Protein AF-A0A067PT01-F1 (afdb_monomer)

Secondary structure (DSSP, 8-state):
------SS----TTSSPPPHHHHHHHHHHHHHHHHHHHHHHHHHHHHHTT-TTT--TTTEEEEEEEEE-GGGTT-GGGSEEEEEEEEEEHHHHHTT-HHHHHHHHHHHHHHHHHHHHHHHH-TTEEEEEEEEEE-SS-EEEEEEEEESS---------------

Structure (mmCIF, N/CA/C/O backbone):
data_AF-A0A067PT01-F1
#
_entry.id   AF-A0A067PT01-F1
#
loop_
_atom_site.group_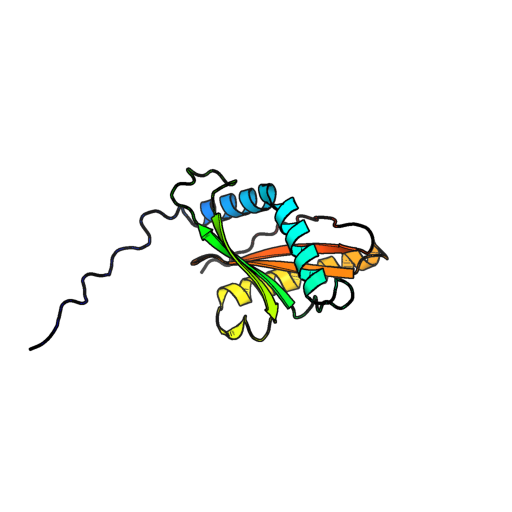PDB
_atom_site.id
_atom_site.type_symbol
_atom_site.label_atom_id
_atom_site.label_alt_id
_atom_site.label_comp_id
_atom_site.label_asym_id
_atom_site.label_entity_id
_atom_site.label_seq_id
_atom_site.pdbx_PDB_ins_code
_atom_site.Cartn_x
_atom_site.Cartn_y
_atom_site.Cartn_z
_atom_site.occupancy
_atom_site.B_iso_or_equiv
_atom_site.auth_seq_id
_atom_site.auth_comp_id
_atom_site.auth_asym_id
_atom_site.auth_atom_id
_atom_site.pdbx_PDB_model_num
ATOM 1 N N . MET A 1 1 ? 34.389 -35.225 -18.100 1.00 42.53 1 MET A N 1
ATOM 2 C CA . MET A 1 1 ? 33.562 -35.031 -16.889 1.00 42.53 1 MET A CA 1
ATOM 3 C C . MET A 1 1 ? 34.257 -33.937 -16.102 1.00 42.53 1 MET A C 1
ATOM 5 O O . MET A 1 1 ? 35.426 -34.125 -15.822 1.00 42.53 1 MET A O 1
ATOM 9 N N . THR A 1 2 ? 33.709 -32.759 -15.836 1.00 42.66 2 THR A N 1
ATOM 10 C CA . THR A 1 2 ? 32.320 -32.279 -15.850 1.00 42.66 2 THR A CA 1
ATOM 11 C C . THR A 1 2 ? 32.397 -30.751 -15.731 1.00 42.66 2 THR A C 1
ATOM 13 O O . THR A 1 2 ? 33.238 -30.270 -14.986 1.00 42.66 2 THR A O 1
ATOM 16 N N . THR A 1 3 ? 31.525 -30.059 -16.472 1.00 45.91 3 THR A N 1
ATOM 17 C CA . THR A 1 3 ? 30.964 -28.715 -16.203 1.00 45.91 3 THR A CA 1
ATOM 18 C C . THR A 1 3 ? 31.898 -27.576 -15.783 1.00 45.91 3 THR A C 1
ATOM 20 O O . THR A 1 3 ? 32.173 -27.431 -14.604 1.00 45.91 3 THR A O 1
ATOM 23 N N . ASP A 1 4 ? 32.181 -26.680 -16.734 1.00 39.34 4 ASP A N 1
ATOM 24 C CA . ASP A 1 4 ? 32.292 -25.233 -16.493 1.00 39.34 4 ASP A CA 1
ATOM 25 C C . ASP A 1 4 ? 31.555 -24.511 -17.636 1.00 39.34 4 ASP A C 1
ATOM 27 O O . ASP A 1 4 ? 32.138 -24.136 -18.651 1.00 39.34 4 ASP A O 1
ATOM 31 N N . VAL A 1 5 ? 30.224 -24.417 -17.526 1.00 47.81 5 VAL A N 1
ATOM 32 C CA . VAL A 1 5 ? 29.365 -23.640 -18.447 1.00 47.81 5 VAL A CA 1
ATOM 33 C C . VAL A 1 5 ? 28.308 -22.861 -17.649 1.00 47.81 5 VAL A C 1
ATOM 35 O O . VAL A 1 5 ? 27.150 -22.781 -18.043 1.00 47.81 5 VAL A O 1
ATOM 38 N N . GLU A 1 6 ? 28.685 -22.285 -16.506 1.00 42.69 6 GLU A N 1
ATOM 39 C CA . GLU A 1 6 ? 27.774 -21.450 -15.699 1.00 42.69 6 GLU A CA 1
ATOM 40 C C . GLU A 1 6 ? 28.255 -20.004 -15.499 1.00 42.69 6 GLU A C 1
ATOM 42 O O . GLU A 1 6 ? 27.718 -19.293 -14.662 1.00 42.69 6 GLU A O 1
ATOM 47 N N . ASP A 1 7 ? 29.171 -19.510 -16.338 1.00 39.69 7 ASP A N 1
ATOM 48 C CA . ASP A 1 7 ? 29.594 -18.093 -16.329 1.00 39.69 7 ASP A CA 1
ATOM 49 C C . ASP A 1 7 ? 28.977 -17.247 -17.465 1.00 39.69 7 ASP A C 1
ATOM 51 O O . ASP A 1 7 ? 29.416 -16.137 -17.761 1.00 39.69 7 ASP A O 1
ATOM 55 N N . ALA A 1 8 ? 27.907 -17.738 -18.103 1.00 39.78 8 ALA A N 1
ATOM 56 C CA . ALA A 1 8 ? 27.233 -17.057 -19.219 1.00 39.78 8 ALA A CA 1
ATOM 57 C C . ALA A 1 8 ? 25.868 -16.428 -18.867 1.00 39.78 8 ALA A C 1
ATOM 59 O O . ALA A 1 8 ? 25.123 -16.045 -19.769 1.00 39.78 8 ALA A O 1
ATOM 60 N N . LEU A 1 9 ? 25.523 -16.287 -17.580 1.00 41.69 9 LEU A N 1
ATOM 61 C CA . LEU A 1 9 ? 24.242 -15.700 -17.146 1.00 41.69 9 LEU A CA 1
ATOM 62 C C . LEU A 1 9 ? 24.373 -14.384 -16.368 1.00 41.69 9 LEU A C 1
ATOM 64 O O . LEU A 1 9 ? 23.405 -13.907 -15.783 1.00 41.69 9 LEU A O 1
ATOM 68 N N . GLY A 1 10 ? 25.511 -13.697 -16.492 1.00 37.97 10 GLY A N 1
ATOM 69 C CA . GLY A 1 10 ? 25.640 -12.266 -16.183 1.00 37.97 10 GLY A CA 1
ATOM 70 C C . GLY A 1 10 ? 24.893 -11.354 -17.172 1.00 37.97 10 GLY A C 1
ATOM 71 O O . GLY A 1 10 ? 25.336 -10.239 -17.452 1.00 37.97 10 GLY A O 1
ATOM 72 N N . VAL A 1 11 ? 23.782 -11.825 -17.750 1.00 43.00 11 VAL A N 1
ATOM 73 C CA . VAL A 1 11 ? 22.896 -11.028 -18.598 1.00 43.00 11 VAL A CA 1
ATOM 74 C C . VAL A 1 11 ? 22.219 -10.001 -17.698 1.00 43.00 11 VAL A C 1
ATOM 76 O O . VAL A 1 11 ? 21.258 -10.284 -16.994 1.00 43.00 11 VAL A O 1
ATOM 79 N N . SER A 1 12 ? 22.787 -8.799 -17.717 1.00 44.78 12 SER A N 1
ATOM 80 C CA . SER A 1 12 ? 22.242 -7.533 -17.235 1.00 44.78 12 SER A CA 1
ATOM 81 C C . SER A 1 12 ? 20.708 -7.467 -17.376 1.00 44.78 12 SER A C 1
ATOM 83 O O . SER A 1 12 ? 20.174 -7.026 -18.392 1.00 44.78 12 SER A O 1
ATOM 85 N N . LEU A 1 13 ? 19.999 -7.823 -16.296 1.00 48.72 13 LEU A N 1
ATOM 86 C CA . LEU A 1 13 ? 18.562 -7.570 -16.071 1.00 48.72 13 LEU A CA 1
ATOM 87 C C . LEU A 1 13 ? 18.219 -6.062 -16.047 1.00 48.72 13 LEU A C 1
ATOM 89 O O . LEU A 1 13 ? 17.074 -5.669 -15.855 1.00 48.72 13 LEU A O 1
ATOM 93 N N . SER A 1 14 ? 19.211 -5.194 -16.249 1.00 51.16 14 SER A N 1
ATOM 94 C CA . SER A 1 14 ? 19.098 -3.737 -16.240 1.00 51.16 14 SER A CA 1
ATOM 95 C C . SER A 1 14 ? 18.864 -3.103 -17.618 1.00 51.16 14 SER A C 1
ATOM 97 O O . SER A 1 14 ? 18.621 -1.898 -17.688 1.00 51.16 14 SER A O 1
ATOM 99 N N . ARG A 1 15 ? 18.873 -3.863 -18.724 1.00 49.50 15 ARG A N 1
ATOM 100 C CA . ARG A 1 15 ? 18.482 -3.335 -20.045 1.00 49.50 15 ARG A CA 1
ATOM 101 C C . ARG A 1 15 ? 16.957 -3.291 -20.182 1.00 49.50 15 ARG A C 1
ATOM 103 O O . ARG A 1 15 ? 16.355 -4.219 -20.704 1.00 49.50 15 ARG A O 1
ATOM 110 N N . GLY A 1 16 ? 16.341 -2.197 -19.734 1.00 66.75 16 GLY A N 1
ATOM 111 C CA . GLY A 1 16 ? 14.944 -1.880 -20.073 1.00 66.75 16 GLY A CA 1
ATOM 112 C C . GLY A 1 16 ? 14.089 -1.308 -18.945 1.00 66.75 16 GLY A C 1
ATOM 113 O O . GLY A 1 16 ? 12.966 -0.881 -19.209 1.00 66.75 16 GLY A O 1
ATOM 114 N N . LEU A 1 17 ? 14.583 -1.281 -17.704 1.00 77.19 17 LEU A N 1
ATOM 115 C CA . LEU A 1 17 ? 13.906 -0.569 -16.620 1.00 77.19 17 LEU A CA 1
ATOM 116 C C . LEU A 1 17 ? 14.277 0.923 -16.680 1.00 77.19 17 LEU A C 1
ATOM 118 O O . LEU A 1 17 ? 15.471 1.235 -16.654 1.00 77.19 17 LEU A O 1
ATOM 122 N N . PRO A 1 18 ? 13.303 1.852 -16.719 1.00 84.06 18 PRO A N 1
ATOM 123 C CA . PRO A 1 18 ? 13.604 3.280 -16.662 1.00 84.06 18 PRO A CA 1
ATOM 124 C C . PRO A 1 18 ? 14.283 3.612 -15.328 1.00 84.06 18 PRO A C 1
ATOM 126 O O . PRO A 1 18 ? 14.071 2.877 -14.365 1.00 84.06 18 PRO A O 1
ATOM 129 N N . PRO A 1 19 ? 15.095 4.675 -15.211 1.00 88.94 19 PRO A N 1
ATOM 130 C CA . PRO A 1 19 ? 15.783 5.030 -13.969 1.00 88.94 19 PRO A CA 1
ATOM 131 C C . PRO A 1 19 ? 14.860 5.083 -12.741 1.00 88.94 19 PRO A C 1
ATOM 133 O O . PRO A 1 19 ? 13.682 5.422 -12.841 1.00 88.94 19 PRO A O 1
ATOM 136 N N . LEU A 1 20 ? 15.405 4.831 -11.544 1.00 86.31 20 LEU A N 1
ATOM 137 C CA . LEU A 1 20 ? 14.628 4.779 -10.291 1.00 86.31 20 LEU A CA 1
ATOM 138 C C . LEU A 1 20 ? 13.736 6.012 -10.072 1.00 86.31 20 LEU A C 1
ATOM 140 O O . LEU A 1 20 ? 12.613 5.890 -9.588 1.00 86.31 20 LEU A O 1
ATOM 144 N N . LYS A 1 21 ? 14.233 7.205 -10.420 1.00 88.31 21 LYS A N 1
ATOM 145 C CA . LYS A 1 21 ? 13.472 8.459 -10.320 1.00 88.31 21 LYS A CA 1
ATOM 146 C C . LYS A 1 21 ? 12.235 8.448 -11.223 1.00 88.31 21 LYS A C 1
ATOM 148 O O . LYS A 1 21 ? 11.164 8.845 -10.785 1.00 88.31 21 LYS A O 1
ATOM 153 N N . GLU A 1 22 ? 12.374 7.963 -12.449 1.00 89.06 22 GLU A N 1
ATOM 154 C CA . GLU A 1 22 ? 11.275 7.875 -13.409 1.00 89.06 22 GLU A CA 1
ATOM 155 C C . GLU A 1 22 ? 10.252 6.818 -12.985 1.00 89.06 22 GLU A C 1
ATOM 157 O O . GLU A 1 22 ? 9.059 7.097 -12.985 1.00 89.06 22 GLU A O 1
ATOM 162 N N . ARG A 1 23 ? 10.702 5.657 -12.485 1.00 88.12 23 ARG A N 1
ATOM 163 C CA . ARG A 1 23 ? 9.801 4.637 -11.915 1.00 88.12 23 ARG A CA 1
ATOM 164 C C . ARG A 1 23 ? 8.972 5.168 -10.747 1.00 88.12 23 ARG A C 1
ATOM 166 O O . ARG A 1 23 ? 7.802 4.826 -10.633 1.00 88.12 23 ARG A O 1
ATOM 173 N N . LYS A 1 24 ? 9.557 6.006 -9.886 1.00 88.94 24 LYS A N 1
ATOM 174 C CA . LYS A 1 24 ? 8.828 6.657 -8.783 1.00 88.94 24 LYS A CA 1
ATOM 175 C C . LYS A 1 24 ? 7.769 7.631 -9.285 1.00 88.94 24 LYS A C 1
ATOM 177 O O . LYS A 1 24 ? 6.665 7.637 -8.749 1.00 88.94 24 LYS A O 1
ATOM 182 N N . ASN A 1 25 ? 8.100 8.430 -10.298 1.00 91.12 25 ASN A N 1
ATOM 183 C CA . ASN A 1 25 ? 7.138 9.342 -10.913 1.00 91.12 25 ASN A CA 1
ATOM 184 C C . ASN A 1 25 ? 5.984 8.547 -11.536 1.00 91.12 25 ASN A C 1
ATOM 186 O O . ASN A 1 25 ? 4.836 8.778 -11.185 1.00 91.12 25 ASN A O 1
ATOM 190 N N . LEU A 1 26 ? 6.296 7.517 -12.329 1.00 92.94 26 LEU A N 1
ATOM 191 C CA . LEU A 1 26 ? 5.289 6.636 -12.921 1.00 92.94 26 LEU A CA 1
ATOM 192 C C . LEU A 1 26 ? 4.416 5.953 -11.874 1.00 92.94 26 LEU A C 1
ATOM 194 O O . LEU A 1 26 ? 3.215 5.828 -12.074 1.00 92.94 26 LEU A O 1
ATOM 198 N N . LEU A 1 27 ? 4.995 5.511 -10.757 1.00 92.62 27 LEU A N 1
ATOM 199 C CA . LEU A 1 27 ? 4.218 4.912 -9.680 1.00 92.62 27 LEU A CA 1
ATOM 200 C C . LEU A 1 27 ? 3.320 5.937 -8.979 1.00 92.62 27 LEU A C 1
ATOM 202 O O . LEU A 1 27 ? 2.197 5.605 -8.616 1.00 92.62 27 LEU A O 1
ATOM 206 N N . THR A 1 28 ? 3.790 7.173 -8.817 1.00 91.62 28 THR A N 1
ATOM 207 C CA . THR A 1 28 ? 2.970 8.271 -8.286 1.00 91.62 28 THR A CA 1
ATOM 208 C C . THR A 1 28 ? 1.776 8.533 -9.198 1.00 91.62 28 THR A C 1
ATOM 210 O O . THR A 1 28 ? 0.646 8.597 -8.725 1.00 91.62 28 THR A O 1
ATOM 213 N N . ASP A 1 29 ? 2.012 8.614 -10.504 1.00 93.75 29 ASP A N 1
ATOM 214 C CA . ASP A 1 29 ? 0.967 8.870 -11.491 1.00 93.75 29 ASP A CA 1
ATOM 215 C C . ASP A 1 29 ? 0.004 7.674 -11.616 1.00 93.75 29 ASP A C 1
ATOM 217 O O . ASP A 1 29 ? -1.212 7.857 -11.678 1.00 93.75 29 ASP A O 1
ATOM 221 N N . PHE A 1 30 ? 0.520 6.439 -11.574 1.00 93.94 30 PHE A N 1
ATOM 222 C CA . PHE A 1 30 ? -0.285 5.212 -11.521 1.00 93.94 30 PHE A CA 1
ATOM 223 C C . PHE A 1 30 ? -1.191 5.212 -10.284 1.00 93.94 30 PHE A C 1
ATOM 225 O O . PHE A 1 30 ? -2.389 4.955 -10.393 1.00 93.94 30 PHE A O 1
ATOM 232 N N . ASP A 1 31 ? -0.640 5.533 -9.111 1.00 91.81 31 ASP A N 1
ATOM 233 C CA . ASP A 1 31 ? -1.384 5.606 -7.852 1.00 91.81 31 ASP A CA 1
ATOM 234 C C . ASP A 1 31 ? -2.473 6.686 -7.881 1.00 91.81 31 ASP A C 1
ATOM 236 O O . ASP A 1 31 ? -3.564 6.477 -7.350 1.00 91.81 31 ASP A O 1
ATOM 240 N N . GLN A 1 32 ? -2.215 7.821 -8.531 1.00 91.06 32 GLN A N 1
ATOM 241 C CA . GLN A 1 32 ? -3.213 8.872 -8.722 1.00 91.06 32 GLN A CA 1
ATOM 242 C C . GLN A 1 32 ? -4.328 8.430 -9.677 1.00 91.06 32 GLN A C 1
ATOM 244 O O . GLN A 1 32 ? -5.504 8.585 -9.345 1.00 91.06 32 GLN A O 1
ATOM 249 N N . MET A 1 33 ? -3.987 7.837 -10.827 1.00 94.06 33 MET A N 1
ATOM 250 C CA . MET A 1 33 ? -4.977 7.373 -11.810 1.00 94.06 33 MET A CA 1
ATOM 251 C C . MET A 1 33 ? -5.848 6.235 -11.270 1.00 94.06 33 MET A C 1
ATOM 253 O O . MET A 1 33 ? -7.061 6.225 -11.481 1.00 94.06 33 MET A O 1
ATOM 257 N N . HIS A 1 34 ? -5.244 5.284 -10.557 1.00 92.38 34 HIS A N 1
ATOM 258 C CA . HIS A 1 34 ? -5.929 4.098 -10.035 1.00 92.38 34 HIS A CA 1
ATOM 259 C C . HIS A 1 34 ? -6.382 4.249 -8.584 1.00 92.38 34 HIS A C 1
ATOM 261 O O . HIS A 1 34 ? -6.985 3.331 -8.026 1.00 92.38 34 HIS A O 1
ATOM 267 N N . GLY A 1 35 ? -6.142 5.407 -7.966 1.00 89.94 35 GLY A N 1
ATOM 268 C CA . GLY A 1 35 ? -6.352 5.636 -6.538 1.00 89.94 35 GLY A CA 1
ATOM 269 C C . GLY A 1 35 ? -7.772 5.329 -6.076 1.00 89.94 35 GLY A C 1
ATOM 270 O O . GLY A 1 35 ? -7.949 4.723 -5.022 1.00 89.94 35 GLY A O 1
ATOM 271 N N . TRP A 1 36 ? -8.780 5.657 -6.891 1.00 88.38 36 TRP A N 1
ATOM 272 C CA . TRP A 1 36 ? -10.174 5.316 -6.598 1.00 88.38 36 TRP A CA 1
ATOM 273 C C . TRP A 1 36 ? -10.402 3.796 -6.536 1.00 88.38 36 TRP A C 1
ATOM 275 O O . TRP A 1 36 ? -10.996 3.298 -5.578 1.00 88.38 36 TRP A O 1
ATOM 285 N N . TYR A 1 37 ? -9.885 3.037 -7.509 1.00 90.69 37 TYR A N 1
ATOM 286 C CA . TYR A 1 37 ? -10.010 1.575 -7.539 1.00 90.69 37 TYR A CA 1
ATOM 287 C C . TYR A 1 37 ? -9.243 0.913 -6.396 1.00 90.69 37 TYR A C 1
ATOM 289 O O . TYR A 1 37 ? -9.752 -0.020 -5.771 1.00 90.69 37 TYR A O 1
ATOM 297 N N . ILE A 1 38 ? -8.045 1.416 -6.090 1.00 90.56 38 ILE A N 1
ATOM 298 C CA . ILE A 1 38 ? -7.217 0.939 -4.977 1.00 90.56 38 ILE A CA 1
ATOM 299 C C . ILE A 1 38 ? -7.947 1.175 -3.656 1.00 90.56 38 ILE A C 1
ATOM 301 O O . ILE A 1 38 ? -8.037 0.273 -2.828 1.00 90.56 38 ILE A O 1
ATOM 305 N N . GLN A 1 39 ? -8.550 2.349 -3.485 1.00 89.38 39 GLN A N 1
ATOM 306 C CA . GLN A 1 39 ? -9.321 2.694 -2.299 1.00 89.38 39 GLN A CA 1
ATOM 307 C C . GLN A 1 39 ? -10.558 1.800 -2.125 1.00 89.38 39 GLN A C 1
ATOM 309 O O . GLN A 1 39 ? -10.802 1.287 -1.031 1.00 89.38 39 GLN A O 1
ATOM 314 N N . LYS A 1 40 ? -11.329 1.565 -3.196 1.00 88.56 40 LYS A N 1
ATOM 315 C CA . LYS A 1 40 ? -12.503 0.676 -3.153 1.00 88.56 40 LYS A CA 1
ATOM 316 C C . LYS A 1 40 ? -12.117 -0.776 -2.887 1.00 88.56 40 LYS A C 1
ATOM 318 O O . LYS A 1 40 ? -12.758 -1.433 -2.069 1.00 88.56 40 LYS A O 1
ATOM 323 N N . SER A 1 41 ? -11.042 -1.246 -3.511 1.00 90.69 41 SER A N 1
ATOM 324 C CA . SER A 1 41 ? -10.504 -2.589 -3.282 1.00 90.69 41 SER A CA 1
ATOM 325 C C . SER A 1 41 ? -9.997 -2.758 -1.851 1.00 90.69 41 SER A C 1
ATOM 327 O O . SER A 1 41 ? -10.286 -3.770 -1.220 1.00 90.69 41 SER A O 1
ATOM 329 N N . ALA A 1 42 ? -9.309 -1.754 -1.301 1.00 91.56 42 ALA A N 1
ATOM 330 C CA . ALA A 1 42 ? -8.857 -1.762 0.087 1.00 91.56 42 ALA A CA 1
ATOM 331 C C . ALA A 1 42 ? -10.037 -1.845 1.065 1.00 91.56 42 ALA A C 1
ATOM 333 O O . ALA A 1 42 ? -10.009 -2.650 1.990 1.00 91.56 42 ALA A O 1
ATOM 334 N N . TYR A 1 43 ? -11.105 -1.078 0.830 1.00 89.50 43 TYR A N 1
ATOM 335 C CA . TYR A 1 43 ? -12.322 -1.161 1.641 1.00 89.50 43 TYR A CA 1
ATOM 336 C C . 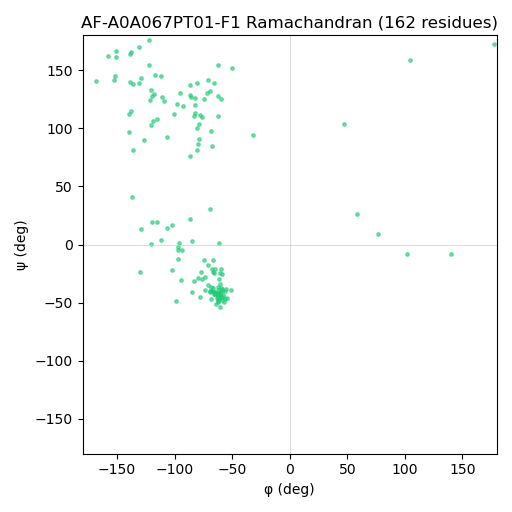TYR A 1 43 ? -12.975 -2.545 1.573 1.00 89.50 43 TYR A C 1
ATOM 338 O O . TYR A 1 43 ? -13.320 -3.114 2.607 1.00 89.50 43 TYR A O 1
ATOM 346 N N . ALA A 1 44 ? -13.102 -3.117 0.374 1.00 89.69 44 ALA A N 1
ATOM 347 C CA . ALA A 1 44 ? -13.624 -4.471 0.212 1.00 89.69 44 ALA A CA 1
ATOM 348 C C . ALA A 1 44 ? -12.752 -5.507 0.946 1.00 89.69 44 ALA A C 1
ATOM 350 O O . ALA A 1 44 ? -13.281 -6.368 1.646 1.00 89.69 44 ALA A O 1
ATOM 351 N N . ALA A 1 45 ? -11.425 -5.387 0.856 1.00 91.31 45 ALA A N 1
ATOM 352 C CA . ALA A 1 45 ? -10.494 -6.265 1.559 1.00 91.31 45 ALA A CA 1
ATOM 353 C C . ALA A 1 45 ? -10.636 -6.160 3.086 1.00 91.31 45 ALA A C 1
ATOM 355 O O . ALA A 1 45 ? -10.661 -7.184 3.761 1.00 91.31 45 ALA A O 1
ATOM 356 N N . LEU A 1 46 ? -10.799 -4.950 3.632 1.00 91.25 46 LEU A N 1
ATOM 357 C CA . LEU A 1 46 ? -11.051 -4.759 5.063 1.00 91.25 46 LEU A CA 1
ATOM 358 C C . LEU A 1 46 ? -12.359 -5.409 5.510 1.00 91.25 46 LEU A C 1
ATOM 360 O O . LEU A 1 46 ? -12.384 -6.060 6.550 1.00 91.25 46 LEU A O 1
ATOM 364 N N . LYS A 1 47 ? -13.435 -5.280 4.721 1.00 89.81 47 LYS A N 1
ATOM 365 C CA . LYS A 1 47 ? -14.714 -5.950 5.010 1.00 89.81 47 LYS A CA 1
ATOM 366 C C . LYS A 1 47 ? -14.569 -7.468 5.070 1.00 89.81 47 LYS A C 1
ATOM 368 O O . LYS A 1 47 ? -15.190 -8.096 5.921 1.00 89.81 47 LYS A O 1
ATOM 373 N N . LEU A 1 48 ? -13.735 -8.044 4.206 1.00 89.25 48 LEU A N 1
ATOM 374 C CA . LEU A 1 48 ? -13.437 -9.477 4.218 1.00 89.25 48 LEU A CA 1
ATOM 375 C C . LEU A 1 48 ? -12.532 -9.892 5.393 1.00 89.25 48 LEU A C 1
ATOM 377 O O . LEU A 1 48 ? -12.649 -11.017 5.865 1.00 89.25 48 LEU A O 1
ATOM 381 N N . ASP A 1 49 ? -11.686 -8.993 5.907 1.00 89.50 49 ASP A N 1
ATOM 382 C CA . ASP A 1 49 ? -10.803 -9.221 7.070 1.00 89.50 49 ASP A CA 1
ATOM 383 C C . ASP A 1 49 ? -11.485 -8.917 8.426 1.00 89.50 49 ASP A C 1
ATOM 385 O O . ASP A 1 49 ? -10.822 -8.654 9.428 1.00 89.50 49 ASP A O 1
ATOM 389 N N . GLY A 1 50 ? -12.821 -8.945 8.467 1.00 90.06 50 GLY A N 1
ATOM 390 C CA . GLY A 1 50 ? -13.628 -8.741 9.679 1.00 90.06 50 GLY A CA 1
ATOM 391 C C . GLY A 1 50 ? -14.254 -7.350 9.814 1.00 90.06 50 GLY A C 1
ATOM 392 O O . GLY A 1 50 ? -15.113 -7.155 10.669 1.00 90.06 50 GLY A O 1
ATOM 393 N N . GLY A 1 51 ? -13.899 -6.408 8.938 1.00 90.12 51 GLY A N 1
ATOM 394 C CA . GLY A 1 51 ? -14.444 -5.053 8.915 1.00 90.12 51 GLY A CA 1
ATOM 395 C C . GLY A 1 51 ? -13.491 -3.994 9.462 1.00 90.12 51 GLY A C 1
ATOM 396 O O . GLY A 1 51 ? -12.567 -4.259 10.226 1.00 90.12 51 GLY A O 1
ATOM 397 N N . GLU A 1 52 ? -13.749 -2.750 9.070 1.00 89.38 52 GLU A N 1
ATOM 398 C CA . GLU A 1 52 ? -12.935 -1.580 9.386 1.00 89.38 52 GLU A CA 1
ATOM 399 C C . GLU A 1 52 ? -12.825 -1.297 10.887 1.00 89.38 52 GLU A C 1
ATOM 401 O O . GLU A 1 52 ? -11.803 -0.772 11.306 1.00 89.38 52 GLU A O 1
ATOM 406 N N . GLN A 1 53 ? -13.827 -1.646 11.700 1.00 88.44 53 GLN A N 1
ATOM 407 C CA . GLN A 1 53 ? -13.809 -1.373 13.143 1.00 88.44 53 GLN A CA 1
ATOM 408 C C . GLN A 1 53 ? -12.974 -2.382 13.942 1.00 88.44 53 GLN A C 1
ATOM 410 O O . GLN A 1 53 ? -12.436 -2.037 14.989 1.00 88.44 53 GLN A O 1
ATOM 415 N N . SER A 1 54 ? -12.860 -3.621 13.460 1.00 91.44 54 SER A N 1
ATOM 416 C CA . SER A 1 54 ? -12.078 -4.684 14.106 1.00 91.44 54 SER A CA 1
ATOM 417 C C . SER A 1 54 ? -10.681 -4.847 13.511 1.00 91.44 54 SER A C 1
ATOM 419 O O . SER A 1 54 ? -9.904 -5.677 13.981 1.00 91.44 54 SER A O 1
ATOM 421 N N . PHE A 1 55 ? -10.366 -4.105 12.449 1.00 93.62 55 PHE A N 1
ATOM 422 C CA . PHE A 1 55 ? -9.086 -4.212 11.771 1.00 93.62 55 PHE A CA 1
ATOM 423 C C . PHE A 1 55 ? -7.942 -3.669 12.637 1.00 93.62 55 PHE A C 1
ATOM 425 O O . PHE A 1 55 ? -7.999 -2.554 13.156 1.00 93.62 55 PHE A O 1
ATOM 432 N N . ASP A 1 56 ? -6.859 -4.437 12.748 1.00 93.81 56 ASP A N 1
ATOM 433 C CA . ASP A 1 56 ? -5.647 -4.011 13.449 1.00 93.81 56 ASP A CA 1
ATOM 434 C C . ASP A 1 56 ? -4.798 -3.099 12.550 1.00 93.81 56 ASP A C 1
ATOM 436 O O . ASP A 1 56 ? -3.817 -3.525 11.936 1.00 93.81 56 ASP A O 1
ATOM 440 N N . TYR A 1 57 ? -5.166 -1.818 12.479 1.00 91.50 57 TYR A N 1
ATOM 441 C CA . TYR A 1 57 ? -4.422 -0.819 11.703 1.00 91.50 57 TYR A CA 1
ATOM 442 C C . TYR A 1 57 ? -2.973 -0.668 12.157 1.00 91.50 57 TYR A C 1
ATOM 444 O O . TYR A 1 57 ? -2.154 -0.169 11.391 1.00 91.50 57 TYR A O 1
ATOM 452 N N . GLN A 1 58 ? -2.626 -1.057 13.385 1.00 90.81 58 GLN A N 1
ATOM 453 C CA . GLN A 1 58 ? -1.271 -0.896 13.890 1.00 90.81 58 GLN A CA 1
ATOM 454 C C . GLN A 1 58 ? -0.341 -1.974 13.333 1.00 90.81 58 GLN A C 1
ATOM 456 O O . GLN A 1 58 ? 0.754 -1.630 12.876 1.00 90.81 58 GLN A O 1
ATOM 461 N N . ASN A 1 59 ? -0.791 -3.234 13.340 1.00 92.31 59 ASN A N 1
ATOM 462 C CA . ASN A 1 59 ? 0.036 -4.401 13.025 1.00 92.31 59 ASN A CA 1
ATOM 463 C C . ASN A 1 59 ? -0.339 -5.114 11.719 1.00 92.31 59 ASN A C 1
ATOM 465 O O . ASN A 1 59 ? 0.273 -6.135 11.393 1.00 92.31 59 ASN A O 1
ATOM 469 N N . LYS A 1 60 ? -1.301 -4.595 10.953 1.00 93.88 60 LYS A N 1
ATOM 470 C CA . LYS A 1 60 ? -1.611 -5.050 9.594 1.00 93.88 60 LYS A CA 1
ATOM 471 C C . LYS A 1 60 ? -1.493 -3.911 8.584 1.00 93.88 60 LYS A C 1
ATOM 473 O O . LYS A 1 60 ? -1.650 -2.734 8.906 1.00 93.88 60 LYS A O 1
ATOM 478 N N . TYR A 1 61 ? -1.223 -4.278 7.338 1.00 93.31 61 TYR A N 1
ATOM 479 C CA . TYR A 1 61 ? -1.128 -3.351 6.215 1.00 93.31 61 TYR A CA 1
ATOM 480 C C . TYR A 1 61 ? -1.531 -4.050 4.911 1.00 93.31 61 TYR A C 1
ATOM 482 O O . TYR A 1 61 ? -1.539 -5.280 4.841 1.00 93.31 61 TYR A O 1
ATOM 490 N N . LEU A 1 62 ? -1.868 -3.280 3.878 1.00 94.12 62 LEU A N 1
ATOM 491 C CA . LEU A 1 62 ? -2.130 -3.809 2.541 1.00 94.12 62 LEU A CA 1
ATOM 492 C C . LEU A 1 62 ? -0.838 -3.775 1.722 1.00 94.12 62 LEU A C 1
ATOM 494 O O . LEU A 1 62 ? -0.289 -2.706 1.466 1.00 94.12 62 LEU A O 1
ATOM 498 N N . ARG A 1 63 ? -0.360 -4.934 1.279 1.00 94.19 63 ARG A N 1
ATOM 499 C CA . ARG A 1 63 ? 0.758 -5.029 0.339 1.00 94.19 63 ARG A CA 1
ATOM 500 C C . ARG A 1 63 ? 0.218 -5.161 -1.077 1.00 94.19 63 ARG A C 1
ATOM 502 O O . ARG A 1 63 ? -0.606 -6.036 -1.324 1.00 94.19 63 ARG A O 1
ATOM 509 N N . ILE A 1 64 ? 0.723 -4.348 -1.997 1.00 94.88 64 ILE A N 1
ATOM 510 C CA . ILE A 1 64 ? 0.448 -4.435 -3.432 1.00 94.88 64 ILE A CA 1
ATOM 511 C C . ILE A 1 64 ? 1.778 -4.690 -4.143 1.00 94.88 64 ILE A C 1
ATOM 513 O O . ILE A 1 64 ? 2.629 -3.807 -4.243 1.00 94.88 64 ILE A O 1
ATOM 517 N N . ASN A 1 65 ? 1.967 -5.916 -4.619 1.00 94.62 65 ASN A N 1
ATOM 518 C CA . ASN A 1 65 ? 3.123 -6.300 -5.415 1.00 94.62 65 ASN A CA 1
ATOM 519 C C . ASN A 1 65 ? 2.879 -5.898 -6.867 1.00 94.62 65 ASN A C 1
ATOM 521 O O . ASN A 1 65 ? 1.937 -6.372 -7.503 1.00 94.62 65 ASN A O 1
ATOM 525 N N . LEU A 1 66 ? 3.754 -5.048 -7.382 1.00 95.25 66 LEU A N 1
ATOM 526 C CA . LEU A 1 66 ? 3.712 -4.517 -8.729 1.00 95.25 66 LEU A CA 1
ATOM 527 C C . LEU A 1 66 ? 4.875 -5.066 -9.552 1.00 95.25 66 LEU A C 1
ATOM 529 O O . LEU A 1 66 ? 5.994 -5.229 -9.060 1.00 95.25 66 LEU A O 1
ATOM 533 N N . ARG A 1 67 ? 4.616 -5.297 -10.836 1.00 93.81 67 ARG A N 1
ATOM 534 C CA . ARG A 1 67 ? 5.648 -5.571 -11.838 1.00 93.81 67 ARG A CA 1
ATOM 535 C C . ARG A 1 67 ? 5.582 -4.502 -12.917 1.00 93.81 67 ARG A C 1
ATOM 537 O O . ARG A 1 67 ? 4.514 -4.265 -13.472 1.00 93.81 67 ARG A O 1
ATOM 544 N N . TYR A 1 68 ? 6.715 -3.868 -13.207 1.00 92.56 68 TYR A N 1
ATOM 545 C CA . TYR A 1 68 ? 6.797 -2.864 -14.264 1.00 92.56 68 TYR A CA 1
ATOM 546 C C . TYR A 1 68 ? 6.565 -3.487 -15.644 1.00 92.56 68 TYR A C 1
ATOM 548 O O . TYR A 1 68 ? 7.081 -4.565 -15.946 1.00 92.56 68 TYR A O 1
ATOM 556 N N . ARG A 1 69 ? 5.808 -2.782 -16.483 1.00 92.56 69 ARG A N 1
ATOM 557 C CA . ARG A 1 69 ? 5.520 -3.157 -17.865 1.00 92.56 69 ARG A CA 1
ATOM 558 C C . ARG A 1 69 ? 6.401 -2.378 -18.833 1.00 92.56 69 ARG A C 1
ATOM 560 O O . ARG A 1 69 ? 6.251 -1.170 -18.999 1.00 92.56 69 ARG A O 1
ATOM 567 N N . HIS A 1 70 ? 7.309 -3.079 -19.508 1.00 89.94 70 HIS A N 1
ATOM 568 C CA . HIS A 1 70 ? 8.238 -2.460 -20.461 1.00 89.94 70 HIS A CA 1
ATOM 569 C C . HIS A 1 70 ? 7.547 -1.892 -21.709 1.00 89.94 70 HIS A C 1
ATOM 571 O O . HIS A 1 70 ? 8.071 -0.973 -22.331 1.00 89.94 70 HIS A O 1
ATOM 577 N N . ASP A 1 71 ? 6.364 -2.401 -22.054 1.00 90.56 71 ASP A N 1
ATOM 578 C CA . ASP A 1 71 ? 5.558 -1.981 -23.201 1.00 90.56 71 ASP A CA 1
ATOM 579 C C . ASP A 1 71 ? 4.655 -0.767 -22.913 1.00 90.56 71 ASP A C 1
ATOM 581 O O . ASP A 1 71 ? 3.909 -0.340 -23.791 1.00 90.56 71 ASP A O 1
ATOM 585 N N . CYS A 1 72 ? 4.714 -0.177 -21.711 1.00 90.75 72 CYS A N 1
ATOM 586 C CA . CYS A 1 72 ? 3.811 0.913 -21.335 1.00 90.75 72 CYS A CA 1
ATOM 587 C C . CYS A 1 72 ? 4.083 2.242 -22.057 1.00 90.75 72 CYS A C 1
ATOM 589 O O . CYS A 1 72 ? 3.232 3.128 -22.031 1.00 90.75 72 CYS A O 1
ATOM 591 N N . GLY A 1 73 ? 5.268 2.425 -22.651 1.00 89.12 73 GLY A N 1
ATOM 592 C CA . GLY A 1 73 ? 5.649 3.685 -23.302 1.00 89.12 73 GLY A CA 1
ATOM 593 C C . GLY A 1 73 ? 5.620 4.901 -22.366 1.00 89.12 73 GLY A C 1
ATOM 594 O O . GLY A 1 73 ? 5.364 6.011 -22.821 1.00 89.12 73 GLY A O 1
ATOM 595 N N . GLY A 1 74 ? 5.807 4.693 -21.057 1.00 89.31 74 GLY A N 1
ATOM 596 C CA . GLY A 1 74 ? 5.686 5.742 -20.041 1.00 89.31 74 GLY A CA 1
ATOM 597 C C . GLY A 1 74 ? 4.242 6.116 -19.687 1.00 89.31 74 GLY A C 1
ATOM 598 O O . GLY A 1 74 ? 4.032 7.096 -18.982 1.00 89.31 74 GLY A O 1
ATOM 599 N N . ASN A 1 75 ? 3.238 5.366 -20.153 1.00 93.38 75 ASN A N 1
ATOM 600 C CA . ASN A 1 75 ? 1.841 5.606 -19.805 1.00 93.38 75 ASN A CA 1
ATOM 601 C C . ASN A 1 75 ? 1.528 5.058 -18.396 1.00 93.38 75 ASN A C 1
ATOM 603 O O . ASN A 1 75 ? 1.458 3.834 -18.225 1.00 93.38 75 ASN A O 1
ATOM 607 N N . PRO A 1 76 ? 1.258 5.923 -17.399 1.00 93.25 76 PRO A N 1
ATOM 608 C CA . PRO A 1 76 ? 1.004 5.490 -16.030 1.00 93.25 76 PRO A CA 1
ATOM 609 C C . PRO A 1 76 ? -0.264 4.647 -15.878 1.00 93.25 76 PRO A C 1
ATOM 611 O O . PRO A 1 76 ? -0.339 3.860 -14.948 1.00 93.25 76 PRO A O 1
ATOM 614 N N . SER A 1 77 ? -1.235 4.711 -16.795 1.00 94.25 77 SER A N 1
ATOM 615 C CA . SER A 1 77 ? -2.445 3.872 -16.704 1.00 94.25 77 SER A CA 1
ATOM 616 C C . SER A 1 77 ? -2.169 2.373 -16.869 1.00 94.25 77 SER A C 1
ATOM 618 O O . SER A 1 77 ? -2.932 1.557 -16.357 1.00 94.25 77 SER A O 1
ATOM 620 N N . ILE A 1 78 ? -1.073 2.015 -17.543 1.00 95.12 78 ILE A N 1
ATOM 621 C CA . ILE A 1 78 ? -0.690 0.632 -17.861 1.00 95.12 78 ILE A CA 1
ATOM 622 C C . ILE A 1 78 ? 0.756 0.318 -17.451 1.00 95.12 78 ILE A C 1
ATOM 624 O O . ILE A 1 78 ? 1.309 -0.691 -17.876 1.00 95.12 78 ILE A O 1
ATOM 628 N N . ALA A 1 79 ? 1.389 1.179 -16.648 1.00 94.31 79 ALA A N 1
ATOM 629 C CA . ALA A 1 79 ? 2.807 1.063 -16.298 1.00 94.31 79 ALA A CA 1
ATOM 630 C C . ALA A 1 79 ? 3.136 -0.155 -15.420 1.00 94.31 79 ALA A C 1
ATOM 632 O O . ALA A 1 79 ? 4.288 -0.593 -15.391 1.00 94.31 79 ALA A O 1
ATOM 633 N N . PHE A 1 80 ? 2.146 -0.712 -14.716 1.00 95.31 80 PHE A N 1
ATOM 634 C CA . PHE A 1 80 ? 2.355 -1.808 -13.777 1.00 95.31 80 PHE A CA 1
ATOM 635 C C . PHE A 1 80 ? 1.256 -2.869 -13.866 1.00 95.31 80 PHE A C 1
ATOM 637 O O . PHE A 1 80 ? 0.073 -2.545 -13.955 1.00 95.31 80 PHE A O 1
ATOM 644 N N . ASP A 1 81 ? 1.663 -4.134 -13.768 1.00 95.81 81 ASP A N 1
ATOM 645 C CA . ASP A 1 81 ? 0.780 -5.248 -13.422 1.00 95.81 81 ASP A CA 1
ATOM 646 C C . ASP A 1 81 ? 0.691 -5.377 -11.900 1.00 95.81 81 ASP A C 1
ATOM 648 O O . ASP A 1 81 ? 1.718 -5.353 -11.216 1.00 95.81 81 ASP A O 1
ATOM 652 N N . ILE A 1 82 ? -0.512 -5.611 -11.372 1.00 95.31 82 ILE A N 1
ATOM 653 C CA . ILE A 1 82 ? -0.691 -6.063 -9.987 1.00 95.31 82 ILE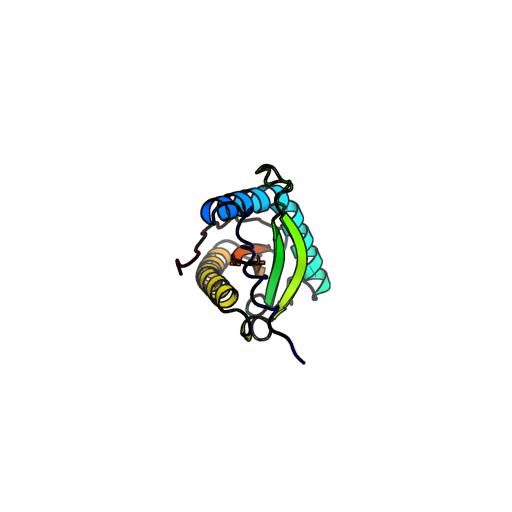 A CA 1
ATOM 654 C C . ILE A 1 82 ? -0.494 -7.580 -9.958 1.00 95.31 82 ILE A C 1
ATOM 656 O O . ILE A 1 82 ? -1.309 -8.331 -10.487 1.00 95.31 82 ILE A O 1
ATOM 660 N N . VAL A 1 83 ? 0.596 -8.030 -9.341 1.00 96.69 83 VAL A N 1
ATOM 661 C CA . VAL A 1 83 ? 0.958 -9.453 -9.233 1.00 96.69 83 VAL A CA 1
ATOM 662 C C . VAL A 1 83 ? 0.258 -10.120 -8.048 1.00 96.69 83 VAL A C 1
ATOM 664 O O . VAL A 1 83 ? -0.187 -11.258 -8.145 1.00 96.69 83 VAL A O 1
ATOM 667 N N . ASP A 1 84 ? 0.189 -9.421 -6.917 1.00 94.88 84 ASP A N 1
ATOM 668 C CA . ASP A 1 84 ? -0.457 -9.869 -5.679 1.00 94.88 84 ASP A CA 1
ATOM 669 C C . ASP A 1 84 ? -0.917 -8.634 -4.903 1.00 94.88 84 ASP A C 1
ATOM 671 O O . ASP A 1 84 ? -0.207 -7.629 -4.858 1.00 94.88 84 ASP A O 1
ATOM 675 N N . ALA A 1 85 ? -2.083 -8.713 -4.271 1.00 94.25 85 ALA A N 1
ATOM 676 C CA . ALA A 1 85 ? -2.578 -7.690 -3.364 1.00 94.25 85 ALA A C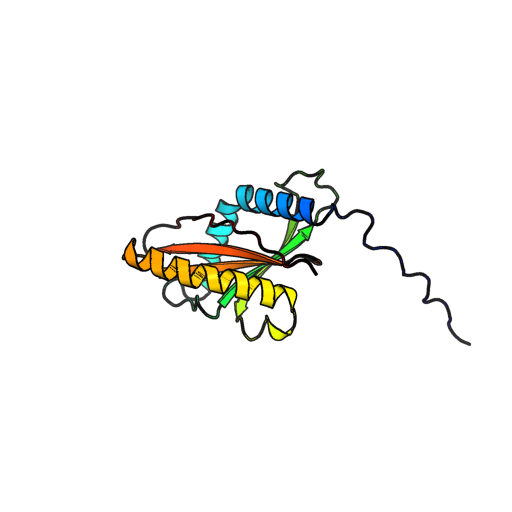A 1
ATOM 677 C C . ALA A 1 85 ? -3.205 -8.377 -2.152 1.00 94.25 85 ALA A C 1
ATOM 679 O O . ALA A 1 85 ? -4.186 -9.107 -2.280 1.00 94.25 85 ALA A O 1
ATOM 680 N N . SER A 1 86 ? -2.620 -8.183 -0.973 1.00 93.50 86 SER A N 1
ATOM 681 C CA . SER A 1 86 ? -3.049 -8.899 0.229 1.00 93.50 86 SER A CA 1
ATOM 682 C C . SER A 1 86 ? -2.790 -8.115 1.508 1.00 93.50 86 SER A C 1
ATOM 684 O O . SER A 1 86 ? -1.788 -7.411 1.643 1.00 93.50 86 SER A O 1
ATOM 686 N N . ILE A 1 87 ? -3.701 -8.262 2.471 1.00 94.44 87 ILE A N 1
ATOM 687 C CA . ILE A 1 87 ? -3.497 -7.799 3.844 1.00 94.44 87 ILE A CA 1
ATOM 688 C C . ILE A 1 87 ? -2.466 -8.716 4.503 1.00 94.44 87 ILE A C 1
ATOM 690 O O . ILE A 1 87 ? -2.575 -9.943 4.436 1.00 94.44 87 ILE A O 1
ATOM 694 N N . ARG A 1 88 ? -1.447 -8.126 5.127 1.00 93.38 88 ARG A N 1
ATOM 695 C CA . ARG A 1 88 ? -0.339 -8.854 5.751 1.00 93.38 88 ARG A CA 1
ATOM 696 C C . ARG A 1 88 ? -0.106 -8.383 7.188 1.00 93.38 88 ARG A C 1
ATOM 698 O O . ARG A 1 88 ? -0.214 -7.182 7.449 1.00 93.38 88 ARG A O 1
ATOM 705 N N . PRO A 1 89 ? 0.246 -9.293 8.115 1.00 92.56 89 PRO A N 1
ATOM 706 C CA . PRO A 1 89 ? 0.766 -8.905 9.418 1.00 92.56 89 PRO A CA 1
ATOM 707 C C . PRO A 1 89 ? 2.174 -8.324 9.266 1.00 92.56 89 PRO A C 1
ATOM 709 O O . PRO A 1 89 ? 2.989 -8.848 8.503 1.00 92.56 89 PRO A O 1
ATOM 712 N N . VAL A 1 90 ? 2.486 -7.284 10.036 1.00 88.75 90 VAL A N 1
ATOM 713 C CA . VAL A 1 90 ? 3.805 -6.635 10.039 1.00 88.75 90 VAL A CA 1
ATOM 714 C C . VAL A 1 90 ? 4.889 -7.627 10.456 1.00 88.75 90 VAL A C 1
ATOM 716 O O . VAL A 1 90 ? 5.837 -7.842 9.706 1.00 88.75 90 VAL A O 1
ATOM 719 N N . PHE A 1 91 ? 4.725 -8.289 11.605 1.00 81.88 91 PHE A N 1
ATOM 720 C CA . PHE A 1 91 ? 5.763 -9.149 12.185 1.00 81.88 91 PHE A CA 1
ATOM 721 C C . PHE A 1 91 ? 6.203 -10.286 11.253 1.00 81.88 91 PHE A C 1
ATOM 723 O O . PHE A 1 91 ? 7.394 -10.479 11.050 1.00 81.88 91 PHE A O 1
ATOM 730 N N . SER A 1 92 ? 5.265 -10.991 10.615 1.00 80.00 92 SER A N 1
ATOM 731 C CA . SER A 1 92 ? 5.597 -12.150 9.775 1.00 80.00 92 SER A CA 1
ATOM 732 C C . SER A 1 92 ? 6.183 -11.790 8.407 1.00 80.00 92 SER A C 1
ATOM 734 O O . SER A 1 92 ? 6.915 -12.585 7.822 1.00 80.00 92 SER A O 1
ATOM 736 N N . ASP A 1 93 ? 5.814 -10.635 7.846 1.00 78.88 93 ASP A N 1
ATOM 737 C CA . ASP A 1 93 ? 6.167 -10.289 6.460 1.00 78.88 93 ASP A CA 1
ATOM 738 C C . ASP A 1 93 ? 7.451 -9.448 6.387 1.00 78.88 93 ASP A C 1
ATOM 740 O O . ASP A 1 93 ? 8.235 -9.543 5.439 1.00 78.88 93 ASP A O 1
ATOM 744 N N . MET A 1 94 ? 7.705 -8.654 7.426 1.00 78.62 94 MET A N 1
ATOM 745 C CA . MET A 1 94 ? 8.813 -7.708 7.465 1.00 78.62 94 MET A CA 1
ATOM 746 C C . MET A 1 94 ? 10.172 -8.350 7.728 1.00 78.62 94 MET A C 1
ATOM 748 O O . MET A 1 94 ? 11.180 -7.786 7.312 1.00 78.62 94 MET A O 1
ATOM 752 N N . GLU A 1 95 ? 10.251 -9.526 8.354 1.00 72.31 95 GLU A N 1
ATOM 753 C CA . GLU A 1 95 ? 11.522 -10.196 8.694 1.00 72.31 95 GLU A CA 1
ATOM 754 C C . GLU A 1 95 ? 12.410 -10.485 7.474 1.00 72.31 95 GLU A C 1
ATOM 756 O O . GLU A 1 95 ? 13.638 -10.497 7.575 1.00 72.31 95 GLU A O 1
ATOM 761 N N . ARG A 1 96 ? 11.815 -10.616 6.285 1.00 70.19 96 ARG A N 1
ATOM 762 C CA . ARG A 1 96 ? 12.523 -11.071 5.082 1.00 70.19 96 ARG A CA 1
ATOM 763 C C . ARG A 1 96 ? 13.018 -9.951 4.165 1.00 70.19 96 ARG A C 1
ATOM 765 O O . ARG A 1 96 ? 13.772 -10.235 3.239 1.00 70.19 96 ARG A O 1
ATOM 772 N N . ARG A 1 97 ? 12.583 -8.696 4.352 1.00 80.81 97 ARG A N 1
ATOM 773 C CA . ARG A 1 97 ? 12.782 -7.622 3.354 1.00 80.81 97 ARG A CA 1
ATOM 774 C C . ARG A 1 97 ? 13.141 -6.282 4.003 1.00 80.81 97 ARG A C 1
ATOM 776 O O . ARG A 1 97 ? 12.253 -5.521 4.375 1.00 80.81 97 ARG A O 1
ATOM 783 N N . GLN A 1 98 ? 14.438 -5.951 4.066 1.00 83.81 98 GLN A N 1
ATOM 784 C CA . GLN A 1 98 ? 14.924 -4.698 4.677 1.00 83.81 98 GLN A CA 1
ATOM 785 C C . GLN A 1 98 ? 14.267 -3.445 4.077 1.00 83.81 98 GLN A C 1
ATOM 787 O O . GLN A 1 98 ? 13.765 -2.613 4.818 1.00 83.81 98 GLN A O 1
ATOM 792 N N . ARG A 1 99 ? 14.173 -3.343 2.745 1.00 81.81 99 ARG A N 1
ATOM 793 C CA . ARG A 1 99 ? 13.543 -2.181 2.084 1.00 81.81 99 ARG A CA 1
ATOM 794 C C . ARG A 1 99 ? 12.075 -1.992 2.475 1.00 81.81 99 ARG A C 1
ATOM 796 O O . ARG A 1 99 ? 11.596 -0.867 2.542 1.00 81.81 99 ARG A O 1
ATOM 803 N N . MET A 1 100 ? 11.365 -3.094 2.713 1.00 84.06 100 MET A N 1
ATOM 804 C CA . MET A 1 100 ? 9.964 -3.064 3.122 1.00 84.06 100 MET A CA 1
ATOM 805 C C . MET A 1 100 ? 9.831 -2.609 4.573 1.00 84.06 100 MET A C 1
ATOM 807 O O . MET A 1 100 ? 8.974 -1.779 4.857 1.00 84.06 100 MET A O 1
ATOM 811 N N . ARG A 1 101 ? 10.740 -3.058 5.453 1.00 87.25 101 ARG A N 1
ATOM 812 C CA . ARG A 1 101 ? 10.868 -2.527 6.819 1.00 87.25 101 ARG A CA 1
ATOM 813 C C . ARG A 1 101 ? 11.108 -1.027 6.814 1.00 87.25 101 ARG A C 1
ATOM 815 O O . ARG A 1 101 ? 10.393 -0.300 7.490 1.00 87.25 101 ARG A O 1
ATOM 822 N N . ASP A 1 102 ? 12.066 -0.565 6.017 1.00 86.94 102 ASP A N 1
ATOM 823 C CA . ASP A 1 102 ? 12.423 0.853 5.961 1.00 86.94 102 ASP A CA 1
ATOM 824 C C . ASP A 1 102 ? 11.250 1.712 5.466 1.00 86.94 102 ASP A C 1
ATOM 826 O O . ASP A 1 102 ? 10.958 2.758 6.048 1.00 86.94 102 ASP A O 1
ATOM 830 N N . ALA A 1 103 ? 10.548 1.256 4.421 1.00 86.12 103 ALA A N 1
ATOM 831 C CA . ALA A 1 103 ? 9.356 1.927 3.909 1.00 86.12 103 ALA A CA 1
ATOM 832 C C . ALA A 1 103 ? 8.211 1.918 4.936 1.00 86.12 103 ALA A C 1
ATOM 834 O O . ALA A 1 103 ? 7.555 2.939 5.132 1.00 86.12 103 ALA A O 1
ATOM 835 N N . PHE A 1 104 ? 7.991 0.789 5.615 1.00 88.38 104 PHE A N 1
ATOM 836 C CA . PHE A 1 104 ? 6.968 0.663 6.648 1.00 88.38 104 PHE A CA 1
ATOM 837 C C . PHE A 1 104 ? 7.228 1.603 7.827 1.00 88.38 104 PHE A C 1
ATOM 839 O O . PHE A 1 104 ? 6.326 2.331 8.223 1.00 88.38 104 PHE A O 1
ATOM 846 N N . GLU A 1 105 ? 8.449 1.636 8.365 1.00 89.19 105 GLU A N 1
ATOM 847 C CA . GLU A 1 105 ? 8.793 2.483 9.515 1.00 89.19 105 GLU A CA 1
ATOM 848 C C . GLU A 1 105 ? 8.730 3.982 9.181 1.00 89.19 105 GLU A C 1
ATOM 850 O O . GLU A 1 105 ? 8.251 4.790 9.987 1.00 89.19 105 GLU A O 1
ATOM 855 N N . ALA A 1 106 ? 9.140 4.367 7.966 1.00 86.94 106 ALA A N 1
ATOM 856 C CA . ALA A 1 106 ? 8.992 5.741 7.487 1.00 86.94 106 ALA A CA 1
ATOM 857 C C . ALA A 1 106 ? 7.514 6.166 7.448 1.00 86.94 106 ALA A C 1
ATOM 859 O O . ALA A 1 106 ? 7.143 7.232 7.945 1.00 86.94 106 ALA A O 1
ATOM 860 N N . GLU A 1 107 ? 6.655 5.302 6.911 1.00 87.00 107 GLU A N 1
ATOM 861 C CA . GLU A 1 107 ? 5.219 5.551 6.827 1.00 87.00 107 GLU A CA 1
ATOM 862 C C . GLU A 1 107 ? 4.526 5.481 8.189 1.00 87.00 107 GLU A C 1
ATOM 864 O O . GLU A 1 107 ? 3.621 6.271 8.454 1.00 87.00 107 GLU A O 1
ATOM 869 N N . ARG A 1 108 ? 4.973 4.598 9.086 1.00 88.00 108 ARG A N 1
ATOM 870 C CA . ARG A 1 108 ? 4.460 4.477 10.454 1.00 88.00 108 ARG A CA 1
ATOM 871 C C . ARG A 1 108 ? 4.651 5.769 11.239 1.00 88.00 108 ARG A C 1
ATOM 873 O O . ARG A 1 108 ? 3.703 6.234 11.865 1.00 88.00 108 ARG A O 1
ATOM 880 N N . THR A 1 109 ? 5.835 6.372 11.148 1.00 86.38 109 THR A N 1
ATOM 881 C CA . THR A 1 109 ? 6.132 7.645 11.824 1.00 86.38 109 THR A CA 1
ATOM 882 C C . THR A 1 109 ? 5.179 8.747 11.357 1.00 86.38 109 THR A C 1
ATOM 884 O O . THR A 1 109 ? 4.599 9.467 12.170 1.00 86.38 109 THR A O 1
ATOM 887 N N . ARG A 1 110 ? 4.945 8.848 10.039 1.00 84.75 110 ARG A N 1
ATOM 888 C CA . ARG A 1 110 ? 3.986 9.816 9.483 1.00 84.75 110 ARG A CA 1
ATOM 889 C C . ARG A 1 110 ? 2.557 9.508 9.933 1.00 84.75 110 ARG A C 1
ATOM 891 O O . ARG A 1 110 ? 1.827 10.409 10.334 1.00 84.75 110 ARG A O 1
ATOM 898 N N . ARG A 1 111 ? 2.181 8.227 9.915 1.00 87.88 111 ARG A N 1
ATOM 899 C CA . ARG A 1 111 ? 0.855 7.750 10.318 1.00 87.88 111 ARG A CA 1
ATOM 900 C C . ARG A 1 111 ? 0.524 8.139 11.748 1.00 87.88 111 ARG A C 1
ATOM 902 O O . ARG A 1 111 ? -0.592 8.566 12.002 1.00 87.88 111 ARG A O 1
ATOM 909 N N . GLU A 1 112 ? 1.457 8.004 12.682 1.00 88.69 112 GLU A N 1
ATOM 910 C CA . GLU A 1 112 ? 1.224 8.372 14.083 1.00 88.69 112 GLU A CA 1
ATOM 911 C C . GLU A 1 112 ? 0.903 9.870 14.233 1.00 88.69 112 GLU A C 1
ATOM 913 O O . GLU A 1 112 ? -0.053 10.226 14.929 1.00 88.69 112 GLU A O 1
ATOM 918 N N . ALA A 1 113 ? 1.613 10.738 13.503 1.00 87.12 113 ALA A N 1
ATOM 919 C CA . ALA A 1 113 ? 1.312 12.169 13.456 1.00 87.12 113 ALA A CA 1
ATOM 920 C C . ALA A 1 113 ? -0.059 12.459 12.815 1.00 87.12 113 ALA A C 1
ATOM 922 O O . ALA A 1 113 ? -0.834 13.270 13.328 1.00 87.12 113 ALA A O 1
ATOM 923 N N . ASP A 1 114 ? -0.397 11.764 11.727 1.00 87.31 114 ASP A N 1
ATOM 924 C CA . ASP A 1 114 ? -1.682 11.929 11.049 1.00 87.31 114 ASP A CA 1
ATOM 925 C C . ASP A 1 114 ? -2.859 11.416 11.895 1.00 87.31 114 ASP A C 1
ATOM 927 O O . ASP A 1 114 ? -3.883 12.092 11.967 1.00 87.31 114 ASP A O 1
ATOM 931 N N . ILE A 1 115 ? -2.716 10.282 12.596 1.00 88.50 115 ILE A N 1
ATOM 932 C CA . ILE A 1 115 ? -3.716 9.768 13.550 1.00 88.50 115 ILE A CA 1
ATOM 933 C C . ILE A 1 115 ? -4.009 10.828 14.613 1.00 88.50 115 ILE A C 1
ATOM 935 O O . ILE A 1 115 ? -5.175 11.080 14.925 1.00 88.50 115 ILE A O 1
ATOM 939 N N . ALA A 1 116 ? -2.967 11.448 15.178 1.00 88.69 116 ALA A N 1
ATOM 940 C CA . ALA A 1 116 ? -3.135 12.487 16.188 1.00 88.69 116 ALA A CA 1
ATOM 941 C C . ALA A 1 116 ? -3.925 13.685 15.638 1.00 88.69 116 ALA A C 1
ATOM 943 O O . ALA A 1 116 ? -4.825 14.178 16.318 1.00 88.69 116 ALA A O 1
ATOM 944 N N . ARG A 1 117 ? -3.651 14.100 14.392 1.00 87.44 117 ARG A N 1
ATOM 945 C CA . ARG A 1 117 ? -4.401 15.163 13.707 1.00 87.44 117 ARG A CA 1
ATOM 946 C C . ARG A 1 117 ? -5.860 14.769 13.464 1.00 87.44 117 ARG A C 1
ATOM 948 O O . ARG A 1 117 ? -6.754 15.520 13.839 1.00 87.44 117 ARG A O 1
ATOM 955 N N . PHE A 1 118 ? -6.118 13.600 12.875 1.00 86.12 118 PHE A N 1
ATOM 956 C CA . PHE A 1 118 ? -7.481 13.172 12.533 1.00 86.12 118 PHE A CA 1
ATOM 957 C C . PHE A 1 118 ? -8.370 13.014 13.764 1.00 86.12 118 PHE A C 1
ATOM 959 O O . PHE A 1 118 ? -9.510 13.464 13.742 1.00 86.12 118 PHE A O 1
ATOM 966 N N . LYS A 1 119 ? -7.836 12.488 14.874 1.00 86.19 119 LYS A N 1
ATOM 967 C CA . LYS A 1 119 ? -8.577 12.389 16.143 1.00 86.19 119 LYS A CA 1
ATOM 968 C C . LYS A 1 119 ? -9.031 13.743 16.699 1.00 86.19 119 LYS A C 1
ATOM 970 O O . LYS A 1 119 ? -9.988 13.785 17.466 1.00 86.19 119 LYS A O 1
ATOM 975 N N . GLN A 1 120 ? -8.355 14.839 16.345 1.00 87.75 120 GLN A N 1
ATOM 976 C CA . GLN A 1 120 ? -8.748 16.189 16.761 1.00 87.75 120 GLN A CA 1
ATOM 977 C C . GLN A 1 120 ? -9.837 16.782 15.861 1.00 87.75 120 GLN A C 1
ATOM 979 O O . GLN A 1 120 ? -10.650 17.575 16.333 1.00 87.75 120 GLN A O 1
A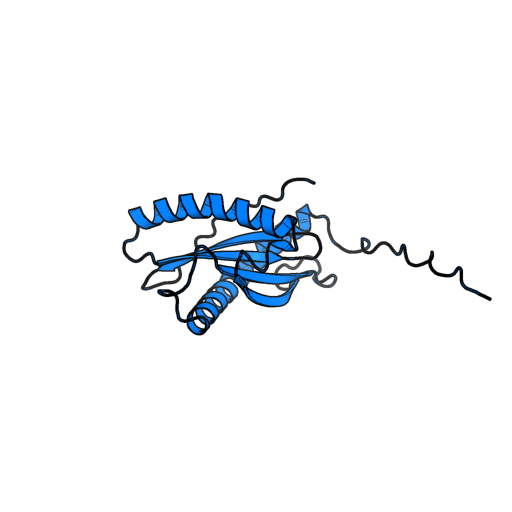TOM 984 N N . THR A 1 121 ? -9.855 16.417 14.578 1.00 85.12 121 THR A N 1
ATOM 985 C CA . THR A 1 121 ? -10.715 17.048 13.566 1.00 85.12 121 THR A CA 1
ATOM 986 C C . THR A 1 121 ? -11.945 16.227 13.199 1.00 85.12 121 THR A C 1
ATOM 988 O O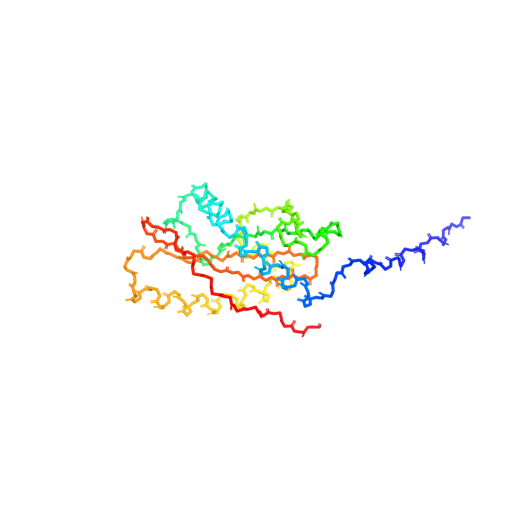 . THR A 1 121 ? -12.914 16.791 12.702 1.00 85.12 121 THR A O 1
ATOM 991 N N . ASP A 1 122 ? -11.926 14.914 13.433 1.00 84.50 122 ASP A N 1
ATOM 992 C CA . ASP A 1 122 ? -12.976 13.995 13.008 1.00 84.50 122 ASP A CA 1
ATOM 993 C C . ASP A 1 122 ? -13.279 12.948 14.091 1.00 84.50 122 ASP A C 1
ATOM 995 O O . ASP A 1 122 ? -12.477 12.067 14.402 1.00 84.50 122 ASP A O 1
ATOM 999 N N . ARG A 1 123 ? -14.485 13.040 14.663 1.00 83.38 123 ARG A N 1
ATOM 1000 C CA . ARG A 1 123 ? -14.981 12.104 15.688 1.00 83.38 123 ARG A CA 1
ATOM 1001 C C . ARG A 1 123 ? -15.387 10.747 15.119 1.00 83.38 123 ARG A C 1
ATOM 1003 O O . ARG A 1 123 ? -15.626 9.821 15.888 1.00 83.38 123 ARG A O 1
ATOM 1010 N N . THR A 1 124 ? -15.518 10.646 13.802 1.00 86.06 124 THR A N 1
ATOM 1011 C CA . THR A 1 124 ? -15.895 9.424 13.092 1.00 86.06 124 THR A CA 1
ATOM 1012 C C . THR A 1 124 ? -14.697 8.659 12.545 1.00 86.06 124 THR A C 1
ATOM 1014 O O . THR A 1 124 ? -14.885 7.569 12.011 1.00 86.06 124 THR A O 1
ATOM 1017 N N . PHE A 1 125 ? -13.483 9.188 12.728 1.00 87.69 125 PHE A N 1
ATOM 1018 C CA . PHE A 1 125 ? -12.236 8.556 12.325 1.00 87.69 125 PHE A CA 1
ATOM 1019 C C . PHE A 1 125 ? -12.037 7.195 13.008 1.00 87.69 125 PHE A C 1
ATOM 1021 O O . PHE A 1 125 ? -12.035 7.089 14.236 1.00 87.69 125 PHE A O 1
ATOM 1028 N N . ILE A 1 126 ? -11.814 6.165 12.194 1.00 87.94 126 ILE A N 1
ATOM 1029 C CA . ILE A 1 126 ? -11.605 4.782 12.634 1.00 87.94 126 ILE A CA 1
ATOM 1030 C C . ILE A 1 126 ? -10.110 4.459 12.658 1.00 87.94 126 ILE A C 1
ATOM 1032 O O . ILE A 1 126 ? -9.592 3.935 13.645 1.00 87.94 126 ILE A O 1
ATOM 1036 N N . GLY A 1 127 ? -9.395 4.780 11.579 1.00 89.25 127 GLY A N 1
ATOM 1037 C CA . GLY A 1 127 ? -7.995 4.402 11.438 1.00 89.25 127 GLY A CA 1
ATOM 1038 C C . GLY A 1 127 ? -7.369 4.813 10.110 1.00 89.25 127 GLY A C 1
ATOM 1039 O O . GLY A 1 127 ? -8.034 5.296 9.194 1.00 89.25 127 GLY A O 1
ATOM 1040 N N . LEU A 1 128 ? -6.052 4.615 10.020 1.00 91.62 128 LEU A N 1
ATOM 1041 C CA . LEU A 1 128 ? -5.264 4.827 8.806 1.00 91.62 128 LEU A CA 1
ATOM 1042 C C . LEU A 1 128 ? -4.691 3.489 8.332 1.00 91.62 128 LEU A C 1
ATOM 1044 O O . LEU A 1 128 ? -3.770 2.949 8.951 1.00 91.62 128 LEU A O 1
ATOM 1048 N N . LEU A 1 129 ? -5.222 2.961 7.226 1.00 92.69 129 LEU A N 1
ATOM 1049 C CA . LEU A 1 129 ? -4.658 1.788 6.563 1.00 92.69 129 LEU A CA 1
ATOM 1050 C C . LEU A 1 129 ? -3.388 2.199 5.830 1.00 92.69 129 LEU A C 1
ATOM 1052 O O . LEU A 1 129 ? -3.399 3.093 4.984 1.00 92.69 129 LEU A O 1
ATOM 1056 N N . LEU A 1 130 ? -2.302 1.503 6.129 1.00 93.12 130 LEU A N 1
ATOM 1057 C CA . LEU A 1 130 ? -1.047 1.652 5.417 1.00 93.12 130 LEU A CA 1
ATOM 1058 C C . LEU A 1 130 ? -1.060 0.719 4.199 1.00 93.12 130 LEU A C 1
ATOM 1060 O O . LEU A 1 130 ? -1.354 -0.470 4.325 1.00 93.12 130 LEU A O 1
ATOM 1064 N N . ILE A 1 131 ? -0.765 1.268 3.024 1.00 93.06 131 ILE A N 1
ATOM 1065 C CA . ILE A 1 131 ? -0.591 0.522 1.776 1.00 93.06 131 ILE A CA 1
ATOM 1066 C C . ILE A 1 131 ? 0.880 0.596 1.399 1.00 93.06 131 ILE A C 1
ATOM 1068 O O . ILE A 1 131 ? 1.416 1.696 1.298 1.00 93.06 131 ILE A O 1
ATOM 1072 N N . LEU A 1 132 ? 1.518 -0.548 1.162 1.00 93.19 132 LEU A N 1
ATOM 1073 C CA . LEU A 1 132 ? 2.865 -0.615 0.604 1.00 93.19 132 LEU A CA 1
ATOM 1074 C C . LEU A 1 132 ? 2.826 -1.142 -0.824 1.00 93.19 132 LEU A C 1
ATOM 1076 O O . LEU A 1 132 ? 2.377 -2.263 -1.061 1.00 93.19 132 LEU A O 1
ATOM 1080 N N . TYR A 1 133 ? 3.364 -0.359 -1.752 1.00 93.38 133 TYR A N 1
ATOM 1081 C CA . TYR A 1 133 ? 3.707 -0.837 -3.081 1.00 93.38 133 TYR A CA 1
ATOM 1082 C C . TYR A 1 133 ? 5.097 -1.444 -3.050 1.00 93.38 133 TYR A C 1
ATOM 1084 O O . TYR A 1 133 ? 6.068 -0.800 -2.634 1.00 93.38 133 TYR A O 1
ATOM 1092 N N . GLN A 1 134 ? 5.188 -2.673 -3.535 1.00 92.31 134 GLN A N 1
ATOM 1093 C CA . GLN A 1 134 ? 6.442 -3.382 -3.664 1.00 92.31 134 GLN A CA 1
ATOM 1094 C C . GLN A 1 134 ? 6.724 -3.710 -5.128 1.00 92.31 134 GLN A C 1
ATOM 1096 O O . GLN A 1 134 ? 5.911 -4.329 -5.800 1.00 92.31 134 GLN A O 1
ATOM 1101 N N . MET A 1 135 ? 7.927 -3.377 -5.575 1.00 89.88 135 MET A N 1
ATOM 1102 C CA . MET A 1 135 ? 8.535 -3.826 -6.824 1.00 89.88 135 MET A CA 1
ATOM 1103 C C . MET A 1 135 ? 9.862 -4.532 -6.527 1.00 89.88 135 MET A C 1
ATOM 1105 O O . MET A 1 135 ? 10.308 -4.587 -5.378 1.00 89.88 135 MET A O 1
ATOM 1109 N N . GLU A 1 136 ? 10.503 -5.078 -7.559 1.00 84.38 136 GLU A N 1
ATOM 1110 C CA . GLU A 1 136 ? 11.791 -5.773 -7.439 1.00 84.38 136 GLU A CA 1
ATOM 1111 C C . GLU A 1 136 ? 12.876 -4.893 -6.791 1.00 84.38 136 GLU A C 1
ATOM 1113 O O . GLU A 1 136 ? 13.622 -5.337 -5.915 1.00 84.38 136 GLU A O 1
ATOM 1118 N N . ASP A 1 137 ? 12.913 -3.608 -7.146 1.00 82.56 137 ASP A N 1
ATOM 1119 C CA . ASP A 1 137 ? 13.953 -2.680 -6.710 1.00 82.56 137 ASP A CA 1
ATOM 1120 C C . ASP A 1 137 ? 13.457 -1.453 -5.927 1.00 82.56 137 ASP A C 1
ATOM 1122 O O . ASP A 1 137 ? 14.267 -0.649 -5.463 1.00 82.56 137 ASP A O 1
ATOM 1126 N N . LEU A 1 138 ? 12.145 -1.336 -5.709 1.00 84.81 138 LEU A N 1
ATOM 1127 C CA . LEU A 1 138 ? 11.523 -0.214 -5.008 1.00 84.81 138 LEU A CA 1
ATOM 1128 C C . LEU A 1 138 ? 10.467 -0.709 -4.018 1.00 84.81 138 LEU A C 1
ATOM 1130 O O . LEU A 1 138 ? 9.656 -1.571 -4.335 1.00 84.81 138 LEU A O 1
ATOM 1134 N N . CYS A 1 139 ? 10.441 -0.107 -2.831 1.00 87.62 139 CYS A N 1
ATOM 1135 C CA . CYS A 1 139 ? 9.331 -0.217 -1.894 1.00 87.62 139 CYS A CA 1
ATOM 1136 C C . CYS A 1 139 ? 8.945 1.183 -1.421 1.00 87.62 139 CYS A C 1
ATOM 1138 O O . CYS A 1 139 ? 9.815 2.021 -1.183 1.00 87.62 139 CYS A O 1
ATOM 1140 N N . CYS A 1 140 ? 7.651 1.440 -1.308 1.00 85.94 140 CYS A N 1
ATOM 1141 C CA . CYS A 1 140 ? 7.108 2.743 -0.935 1.00 85.94 140 CYS A CA 1
ATOM 1142 C C . CYS A 1 140 ? 5.703 2.571 -0.372 1.00 85.94 140 CYS A C 1
ATOM 1144 O O . CYS A 1 140 ? 5.090 1.523 -0.575 1.00 85.94 140 CYS A O 1
ATOM 1146 N N . GLY A 1 141 ? 5.197 3.577 0.335 1.00 85.25 141 GLY A N 1
ATOM 1147 C CA . GLY A 1 141 ? 3.876 3.481 0.930 1.00 85.25 141 GLY A CA 1
ATOM 1148 C C . GLY A 1 141 ? 3.039 4.737 0.820 1.00 85.25 141 GLY A C 1
ATOM 1149 O O . GLY A 1 141 ? 3.528 5.826 0.531 1.00 85.25 141 GLY A O 1
ATOM 1150 N N . ARG A 1 142 ? 1.746 4.537 1.049 1.00 86.44 142 ARG A N 1
ATOM 1151 C CA . ARG A 1 142 ? 0.728 5.573 1.200 1.00 86.44 142 ARG A CA 1
ATOM 1152 C C . ARG A 1 142 ? -0.205 5.197 2.343 1.00 86.44 142 ARG A C 1
ATOM 1154 O O . ARG A 1 142 ? -0.248 4.047 2.778 1.00 86.44 142 ARG A O 1
ATOM 1161 N N . GLN A 1 143 ? -0.997 6.159 2.791 1.00 85.50 143 GLN A N 1
ATOM 1162 C CA . GLN A 1 143 ? -2.012 5.942 3.819 1.00 85.50 143 GLN A CA 1
ATOM 1163 C C . GLN A 1 143 ? -3.408 6.207 3.254 1.00 85.50 143 GLN A C 1
ATOM 1165 O O . GLN A 1 143 ? -3.582 7.071 2.393 1.00 85.50 143 GLN A O 1
ATOM 1170 N N . LEU A 1 144 ? -4.395 5.452 3.731 1.00 82.44 144 LEU A N 1
ATOM 1171 C CA . LEU A 1 144 ? -5.816 5.671 3.475 1.00 82.44 144 LEU A CA 1
ATOM 1172 C C . LEU A 1 144 ? -6.543 5.869 4.801 1.00 82.44 144 LEU A C 1
ATOM 1174 O O . LEU A 1 144 ? -6.467 5.005 5.674 1.00 82.44 144 LEU A O 1
ATOM 1178 N N . ALA A 1 145 ? -7.243 6.994 4.938 1.00 81.44 145 ALA A N 1
ATOM 1179 C CA . ALA A 1 145 ? -8.087 7.273 6.092 1.00 81.44 145 ALA A CA 1
ATOM 1180 C C . ALA A 1 145 ? -9.438 6.565 5.948 1.00 81.44 145 ALA A C 1
ATOM 1182 O O . ALA A 1 145 ? -10.016 6.538 4.858 1.00 81.44 145 ALA A O 1
ATOM 1183 N N . PHE A 1 146 ? -9.923 6.005 7.053 1.00 78.81 146 PHE A N 1
ATOM 1184 C CA . PHE A 1 146 ? -11.249 5.408 7.165 1.00 78.81 146 PHE A CA 1
ATOM 1185 C C . PHE A 1 146 ? -12.037 6.121 8.258 1.00 78.81 146 PHE A C 1
ATOM 1187 O O . PHE A 1 146 ? -11.532 6.303 9.370 1.00 78.81 146 PHE A O 1
ATOM 1194 N N . ASP A 1 147 ? -13.276 6.479 7.942 1.00 78.19 147 ASP A N 1
ATOM 1195 C CA . ASP A 1 147 ? -14.257 7.029 8.870 1.00 78.19 147 ASP A CA 1
ATOM 1196 C C . ASP A 1 147 ? -15.606 6.287 8.734 1.00 78.19 147 ASP A C 1
ATOM 1198 O O . ASP A 1 147 ? -15.780 5.441 7.852 1.00 78.19 147 ASP A O 1
ATOM 1202 N N . ASN A 1 148 ? -16.551 6.537 9.649 1.00 57.09 148 ASN A N 1
ATOM 1203 C CA . ASN A 1 148 ? -17.824 5.798 9.706 1.00 57.09 148 ASN A CA 1
ATOM 1204 C C . ASN A 1 148 ? -18.761 6.029 8.504 1.00 57.09 148 ASN A C 1
ATOM 1206 O O . ASN A 1 148 ? -19.742 5.295 8.381 1.00 57.09 148 ASN A O 1
ATOM 1210 N N . TRP A 1 149 ? -18.525 7.033 7.652 1.00 49.34 149 TRP A N 1
ATOM 1211 C CA . TRP A 1 149 ? -19.512 7.454 6.650 1.00 49.34 149 TRP A CA 1
ATOM 1212 C C . TRP A 1 149 ? -18.965 7.582 5.231 1.00 49.34 149 TRP A C 1
ATOM 1214 O O . TRP A 1 149 ? -19.744 7.451 4.284 1.00 49.34 149 TRP A O 1
ATOM 1224 N N . GLN A 1 150 ? -17.664 7.793 5.046 1.00 53.81 150 GLN A N 1
ATOM 1225 C CA . GLN A 1 150 ? -17.011 7.955 3.757 1.00 53.81 150 GLN A CA 1
ATOM 1226 C C . GLN A 1 150 ? -15.552 7.473 3.776 1.00 53.81 150 GLN A C 1
ATOM 1228 O O . GLN A 1 150 ? -14.925 7.154 4.778 1.00 53.81 150 GLN A O 1
ATOM 1233 N N . LEU A 1 151 ? -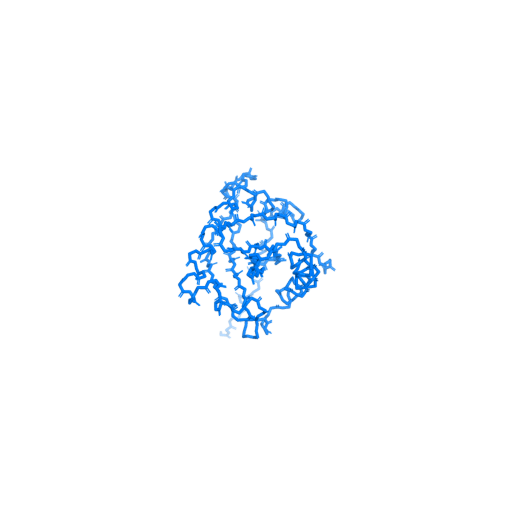15.028 7.337 2.566 1.00 52.50 151 LEU A N 1
ATOM 1234 C CA . LEU A 1 151 ? -13.650 6.987 2.290 1.00 52.50 151 LEU A CA 1
ATOM 1235 C C . LEU A 1 151 ? -12.996 8.283 1.801 1.00 52.50 151 LEU A C 1
ATOM 1237 O O . LEU A 1 151 ? -13.063 8.597 0.611 1.00 52.50 151 LEU A O 1
ATOM 1241 N N . HIS A 1 152 ? -12.391 9.062 2.695 1.00 52.59 152 HIS A N 1
ATOM 1242 C CA . HIS A 1 152 ? -11.614 10.229 2.280 1.00 52.59 152 HIS A CA 1
ATOM 1243 C C . HIS A 1 152 ? -10.203 9.794 1.869 1.00 52.59 152 HIS A C 1
ATOM 1245 O O . H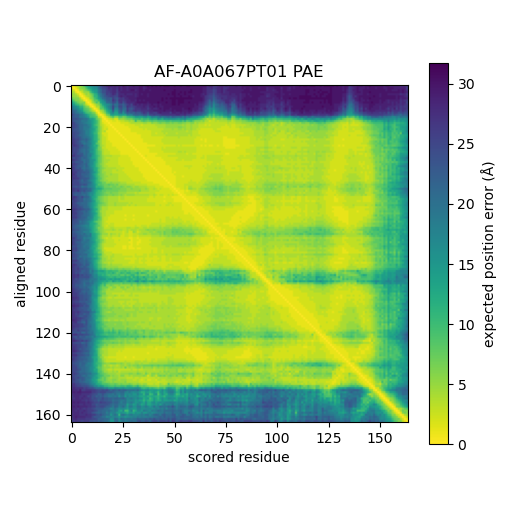IS A 1 152 ? -9.397 9.336 2.681 1.00 52.59 152 HIS A O 1
ATOM 1251 N N . SER A 1 153 ? -9.878 9.928 0.579 1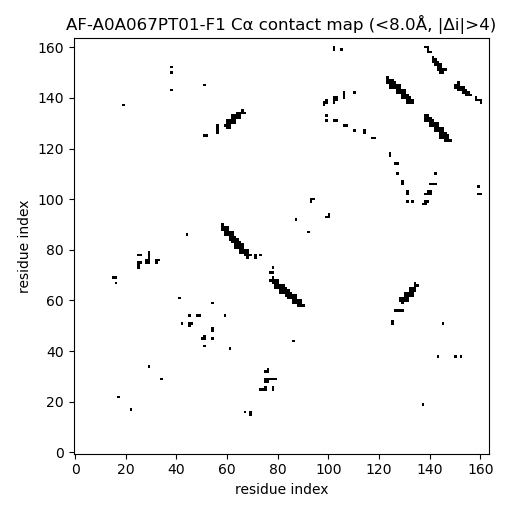.00 45.34 153 SER A N 1
ATOM 1252 C CA . SER A 1 153 ? -8.504 9.748 0.116 1.00 45.34 153 SER A CA 1
ATOM 1253 C C . SER A 1 153 ? -7.709 11.012 0.431 1.00 45.34 153 SER A C 1
ATOM 1255 O O . SER A 1 153 ? -7.637 11.932 -0.384 1.00 45.34 153 SER A O 1
ATOM 1257 N N . THR A 1 154 ? -7.085 11.079 1.599 1.00 49.91 154 THR A N 1
ATOM 1258 C CA . THR A 1 154 ? -6.034 12.077 1.806 1.00 49.91 154 THR A CA 1
ATOM 1259 C C . THR A 1 154 ? -4.758 11.525 1.178 1.00 49.91 154 THR A C 1
ATOM 1261 O O . THR A 1 154 ? -4.098 10.659 1.749 1.00 49.91 154 THR A O 1
ATOM 1264 N N . LEU A 1 155 ? -4.429 11.983 -0.034 1.00 44.78 155 LEU A N 1
ATOM 1265 C CA . LEU A 1 155 ? -3.116 11.757 -0.645 1.00 44.78 155 LEU A CA 1
ATOM 1266 C C . LEU A 1 155 ? -2.073 12.536 0.165 1.00 44.78 155 LEU A C 1
ATOM 1268 O O . LEU A 1 155 ? -1.738 13.674 -0.144 1.00 44.78 155 LEU A O 1
ATOM 1272 N N . LEU A 1 156 ? -1.573 11.934 1.240 1.00 45.59 156 LEU A N 1
ATOM 1273 C CA . LEU A 1 156 ? -0.416 12.447 1.966 1.00 45.59 156 LEU A CA 1
ATOM 1274 C C . LEU A 1 156 ? 0.830 11.892 1.282 1.00 45.59 156 LEU A C 1
ATOM 1276 O O . LEU A 1 156 ? 1.423 10.918 1.728 1.00 45.59 156 LEU A O 1
ATOM 1280 N N . SER A 1 157 ? 1.181 12.452 0.128 1.00 40.22 157 SER A N 1
ATOM 1281 C CA . SER A 1 157 ? 2.369 12.034 -0.612 1.00 40.22 157 SER A CA 1
ATOM 1282 C C . SER A 1 157 ? 3.623 12.648 0.015 1.00 40.22 157 SER A C 1
ATOM 1284 O O . SER A 1 157 ? 3.913 13.825 -0.188 1.00 40.22 157 SER A O 1
ATOM 1286 N N . GLY A 1 158 ? 4.382 11.836 0.750 1.00 43.12 158 GLY A N 1
ATOM 1287 C CA . GLY A 1 158 ? 5.776 12.098 1.106 1.00 43.12 158 GLY A CA 1
ATOM 1288 C C . GLY A 1 158 ? 6.625 10.903 0.688 1.00 43.12 158 GLY A C 1
ATOM 1289 O O . GLY A 1 158 ? 6.760 9.948 1.444 1.00 43.12 158 GLY A O 1
ATOM 1290 N N . TRP A 1 159 ? 7.150 10.919 -0.539 1.00 51.25 159 TRP A N 1
ATOM 1291 C CA . TRP A 1 159 ? 7.959 9.826 -1.079 1.00 51.25 159 TRP A CA 1
ATOM 1292 C C . TRP A 1 159 ? 9.370 9.853 -0.490 1.00 51.25 159 TRP A C 1
ATOM 1294 O O . TRP A 1 159 ? 10.185 10.697 -0.861 1.00 51.25 159 TRP A O 1
ATOM 1304 N N . HIS A 1 160 ? 9.698 8.886 0.368 1.00 45.16 160 HIS A N 1
ATOM 1305 C CA . HIS A 1 160 ? 11.054 8.717 0.886 1.00 45.16 160 HIS A CA 1
ATOM 1306 C C . HIS A 1 160 ? 11.600 7.338 0.524 1.00 45.16 160 HIS A C 1
ATOM 1308 O O . HIS A 1 160 ? 11.278 6.338 1.154 1.00 45.16 160 HIS A O 1
ATOM 1314 N N . ALA A 1 161 ? 12.478 7.290 -0.479 1.00 44.31 161 ALA A N 1
ATOM 1315 C CA . ALA A 1 161 ? 13.442 6.201 -0.564 1.00 44.31 161 ALA A CA 1
ATOM 1316 C C . ALA A 1 161 ? 14.745 6.728 0.027 1.00 44.31 161 ALA A C 1
ATOM 1318 O O . ALA A 1 161 ? 15.276 7.723 -0.472 1.00 44.31 161 ALA A O 1
ATOM 1319 N N . ARG A 1 162 ? 15.256 6.086 1.078 1.00 38.75 162 ARG A N 1
ATOM 1320 C CA . ARG A 1 162 ? 16.639 6.324 1.488 1.00 38.75 162 ARG A CA 1
ATOM 1321 C C . ARG A 1 162 ? 17.536 5.887 0.332 1.00 38.75 162 ARG A C 1
ATOM 1323 O O . ARG A 1 162 ? 17.359 4.797 -0.208 1.00 38.75 162 ARG A O 1
ATOM 1330 N N . HIS A 1 163 ? 18.427 6.780 -0.085 1.00 32.44 163 HIS A N 1
ATOM 1331 C CA . HIS A 1 163 ? 19.490 6.460 -1.025 1.00 32.44 163 HIS A CA 1
ATOM 1332 C C . HIS A 1 163 ? 20.380 5.397 -0.373 1.00 32.44 163 HIS A C 1
ATOM 1334 O O . HIS A 1 163 ? 21.022 5.678 0.637 1.00 32.44 163 HIS A O 1
ATOM 1340 N N . GLY A 1 164 ? 20.327 4.181 -0.910 1.00 34.47 164 GLY A N 1
ATOM 1341 C CA . GLY A 1 164 ? 21.352 3.157 -0.748 1.00 34.47 164 GLY A CA 1
ATOM 1342 C C . GLY A 1 164 ? 22.108 3.033 -2.056 1.00 34.47 164 GLY A C 1
ATOM 1343 O O . GLY A 1 164 ? 21.440 3.178 -3.108 1.00 34.47 164 GLY A O 1
#

Solvent-accessible surface area (backbone atoms only — not comparable to full-atom values): 9804 Å² total; per-residue (Å²): 139,79,88,92,83,80,85,81,73,82,69,67,87,67,82,72,64,70,56,72,70,55,49,51,51,40,50,52,49,24,46,62,74,42,36,66,58,53,51,54,51,50,51,55,51,33,52,73,64,70,20,72,89,73,45,56,48,88,55,34,34,37,38,35,34,42,42,81,40,79,86,30,83,86,36,33,93,54,33,54,46,80,77,46,74,47,79,41,51,46,76,81,59,39,80,81,34,69,62,51,39,54,25,49,53,58,48,48,58,51,46,56,57,49,51,59,53,44,66,74,77,35,94,50,59,69,48,53,46,39,35,34,46,35,42,99,89,47,44,40,61,47,55,39,47,39,40,82,85,54,78,55,80,55,83,70,85,72,91,68,73,81,90,125

Sequence (164 aa):
MTTDVEDALGVSLSRGLPPLKERKNLLTDFDQMHGWYIQKSAYAALKLDGGEQSFDYQNKYLRINLRYRHDCGGNPSIAFDIVDASIRPVFSDMERRQRMRDAFEAERTRREADIARFKQTDRTFIGLLLILYQMEDLCCGRQLAFDNWQLHSTLLSGWHARHG

pLDDT: mean 80.26, std 18.16, range [32.44, 96.69]

Radius of gyration: 18.3 Å; Cα contacts (8 Å, |Δi|>4): 209; chains: 1; bounding box: 53×52×40 Å

Organism: NCBI:txid933084

Nearest PDB structures (foldseek):
  4hei-assembly1_A  TM=6.230E-01  e=3.806E+00  Vibrio cholerae O1 biovar El Tor str. N16961
  4on1-assembly1_A  TM=4.876E-01  e=4.059E+00  Bacteroides fragilis

Mean predicted aligned error: 9.04 Å

Foldseek 3Di:
DDDDPPPPPPPPPPPQDDDPVLVVVLVVVLCVVCVVVVLVVVQVQQVVVVHLQPDPQPFKAKEFEWEADSPCPSPSVRGTDGPDIHIDGNVPPVVPDVQQVVQVVVVNVVQVVVVVVCVVVPPQWRGWHKYWYDYPPHIHIFIWTDGPPDTDPPGPDDTDDDDD